Protein AF-A0A087UX35-F1 (afdb_monomer)

pLDDT: mean 81.78, std 17.43, range [49.03, 98.5]

Solvent-accessible surface area (backbone atoms only — not comparable to full-atom values): 5925 Å² total; per-residue (Å²): 121,78,64,58,59,55,54,59,58,55,63,69,67,74,71,79,74,83,78,82,82,79,84,81,78,85,71,74,98,65,78,88,73,80,42,65,48,52,88,84,39,57,36,26,33,43,31,26,46,74,97,76,64,46,75,75,50,73,51,74,39,100,36,42,60,55,94,76,37,40,72,36,85,71,48,74,43,74,93,76,29,27,36,36,14,27,51,37,70,72,72,87,125

Structure (mmCIF, N/CA/C/O backbone):
data_AF-A0A087UX35-F1
#
_entry.id   AF-A0A087UX35-F1
#
loop_
_atom_site.group_PDB
_atom_site.id
_atom_site.type_symbol
_atom_site.label_atom_id
_atom_site.label_alt_id
_atom_site.label_comp_id
_atom_site.label_asym_id
_atom_site.label_entity_id
_atom_site.label_seq_id
_atom_site.pdbx_PDB_ins_code
_atom_site.Cartn_x
_atom_site.Cartn_y
_atom_site.Cartn_z
_atom_site.occupancy
_atom_site.B_iso_or_equiv
_atom_site.auth_seq_id
_atom_site.auth_comp_id
_atom_site.auth_asym_id
_atom_site.auth_atom_id
_atom_sit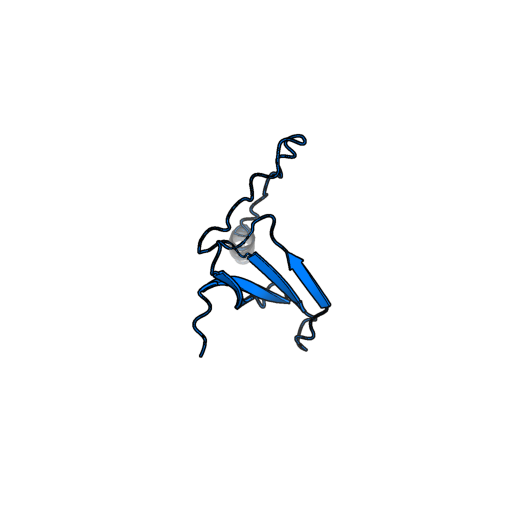e.pdbx_PDB_model_num
ATOM 1 N N . MET A 1 1 ? 1.393 35.363 -33.309 1.00 58.53 1 MET A N 1
ATOM 2 C CA . MET A 1 1 ? 0.104 35.285 -32.578 1.00 58.53 1 MET A CA 1
ATOM 3 C C . MET A 1 1 ? -0.532 33.892 -32.500 1.00 58.53 1 MET A C 1
ATOM 5 O O . MET A 1 1 ? -1.248 33.658 -31.542 1.00 58.53 1 MET A O 1
ATOM 9 N N . LYS A 1 2 ? -0.285 32.947 -33.424 1.00 56.31 2 LYS A N 1
ATOM 10 C CA . LYS A 1 2 ? -0.864 31.582 -33.353 1.00 56.31 2 LYS A CA 1
ATOM 11 C C . LYS A 1 2 ? -0.343 30.728 -32.185 1.00 56.31 2 LYS A C 1
ATOM 13 O O . LYS A 1 2 ? -1.105 29.993 -31.574 1.00 56.31 2 LYS A O 1
ATOM 18 N N . TYR A 1 3 ? 0.934 30.873 -31.835 1.00 66.75 3 TYR A N 1
ATOM 19 C CA . TYR A 1 3 ? 1.564 30.084 -30.769 1.00 66.75 3 TYR A CA 1
ATOM 20 C C . TYR A 1 3 ? 1.224 30.564 -29.351 1.00 66.75 3 TYR A C 1
ATOM 22 O O . TYR A 1 3 ? 1.373 29.810 -28.400 1.00 66.75 3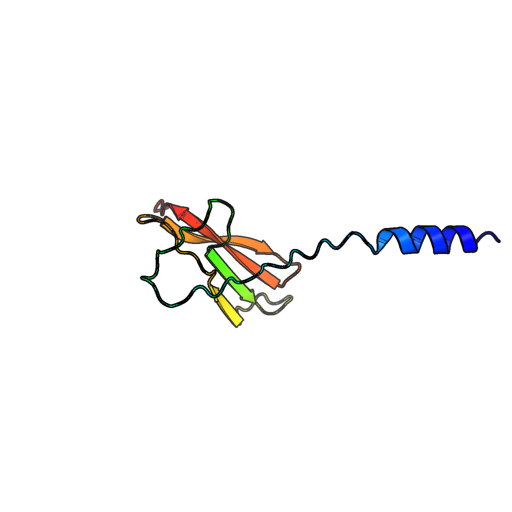 TYR A O 1
ATOM 30 N N . PHE A 1 4 ? 0.721 31.794 -29.203 1.00 67.62 4 PHE A N 1
ATOM 31 C CA . PHE A 1 4 ? 0.416 32.373 -27.890 1.00 67.62 4 PHE A CA 1
ATOM 32 C C . PHE A 1 4 ? -0.798 31.697 -27.232 1.00 67.62 4 PHE A C 1
ATOM 34 O O . PHE A 1 4 ? -0.771 31.417 -26.038 1.00 67.62 4 PHE A O 1
ATOM 41 N N . LEU A 1 5 ? -1.822 31.343 -28.021 1.00 63.94 5 LEU A N 1
ATOM 42 C CA . LEU A 1 5 ? -2.969 30.563 -27.537 1.00 63.94 5 LEU A CA 1
ATOM 43 C C . LEU A 1 5 ? -2.579 29.130 -27.146 1.00 63.94 5 LEU A C 1
ATOM 45 O O . LEU A 1 5 ? -3.090 28.604 -26.164 1.00 63.94 5 LEU A O 1
ATOM 49 N N . ALA A 1 6 ? -1.657 28.510 -27.888 1.00 63.59 6 ALA A N 1
ATOM 50 C CA . ALA A 1 6 ? -1.193 27.152 -27.601 1.00 63.59 6 ALA A CA 1
ATOM 51 C C . ALA A 1 6 ? -0.387 27.080 -26.291 1.00 63.59 6 ALA A C 1
ATOM 53 O O . ALA A 1 6 ? -0.526 26.122 -25.535 1.00 63.59 6 ALA A O 1
ATOM 54 N N . ILE A 1 7 ? 0.405 28.116 -25.992 1.00 70.19 7 ILE A N 1
ATOM 55 C CA . ILE A 1 7 ? 1.169 28.217 -24.739 1.00 70.19 7 ILE A CA 1
ATOM 56 C C . ILE A 1 7 ? 0.230 28.425 -23.537 1.00 70.19 7 ILE A C 1
ATOM 58 O O . ILE A 1 7 ? 0.431 27.803 -22.498 1.00 70.19 7 ILE A O 1
ATOM 62 N N . LEU A 1 8 ? -0.832 29.227 -23.685 1.00 66.44 8 LEU A N 1
ATOM 63 C CA . LEU A 1 8 ? -1.833 29.448 -22.629 1.00 66.44 8 LEU A CA 1
ATOM 64 C C . LEU A 1 8 ? -2.709 28.216 -22.341 1.00 66.44 8 LEU A C 1
ATOM 66 O O . LEU A 1 8 ? -3.155 28.028 -21.214 1.00 66.44 8 LEU A O 1
ATOM 70 N N . LEU A 1 9 ? -2.957 27.368 -23.340 1.00 65.00 9 LEU A N 1
ATOM 71 C CA . LEU A 1 9 ? -3.706 26.120 -23.154 1.00 65.00 9 LEU A CA 1
ATOM 72 C C . LEU A 1 9 ? -2.867 25.028 -22.474 1.00 65.00 9 LEU A C 1
ATOM 74 O O . LEU A 1 9 ? -3.412 24.226 -21.721 1.00 65.00 9 LEU A O 1
ATOM 78 N N . SER A 1 10 ? -1.551 25.003 -22.703 1.00 64.31 10 SER A N 1
ATOM 79 C CA . SER A 1 10 ? -0.654 24.007 -22.098 1.00 64.31 10 SER A CA 1
ATOM 80 C C . SER A 1 10 ? -0.433 24.249 -20.598 1.00 64.31 10 SER A C 1
ATOM 82 O O . SER A 1 10 ? -0.375 23.297 -19.819 1.00 64.31 10 SER A O 1
ATOM 84 N N . SER A 1 11 ? -0.404 25.513 -20.164 1.00 61.81 11 SER A N 1
ATOM 85 C CA . SER A 1 11 ? -0.219 25.869 -18.753 1.00 61.81 11 SER A CA 1
ATOM 86 C C . SER A 1 11 ? -1.410 25.500 -17.860 1.00 61.81 11 SER A C 1
ATOM 88 O O . SER A 1 11 ? -1.219 25.252 -16.671 1.00 61.81 11 SER A O 1
ATOM 90 N N . LEU A 1 12 ? -2.622 25.385 -18.415 1.00 60.44 12 LEU A N 1
ATOM 91 C CA . LEU A 1 12 ? -3.827 24.980 -17.676 1.00 60.44 12 LEU A CA 1
ATOM 92 C C . LEU A 1 12 ? -3.858 23.481 -17.318 1.00 60.44 12 LEU A C 1
ATOM 94 O O . LEU A 1 12 ? -4.595 23.082 -16.419 1.00 60.44 12 LEU A O 1
ATOM 98 N N . ILE A 1 13 ? -3.051 22.645 -17.979 1.00 59.25 13 ILE A N 1
ATOM 99 C CA . ILE A 1 13 ? -3.053 21.183 -17.783 1.00 59.25 13 ILE A CA 1
ATOM 100 C C . ILE A 1 13 ? -2.153 20.761 -16.602 1.00 59.25 13 ILE A C 1
ATOM 102 O O . ILE A 1 13 ? -2.334 19.687 -16.036 1.00 59.25 13 ILE A O 1
ATOM 106 N N . LEU A 1 14 ? -1.229 21.619 -16.157 1.00 54.75 14 LEU A N 1
ATOM 107 C CA . LEU A 1 14 ? -0.247 21.291 -15.111 1.00 54.75 14 LEU A CA 1
ATOM 108 C C . LEU A 1 14 ? -0.766 21.425 -13.663 1.00 54.75 14 LEU A C 1
ATOM 110 O O . LEU A 1 14 ? -0.016 21.147 -12.733 1.00 54.75 14 LEU A O 1
ATOM 114 N N . ILE A 1 15 ? -2.019 21.844 -13.450 1.00 58.31 15 ILE A N 1
ATOM 115 C CA . ILE A 1 15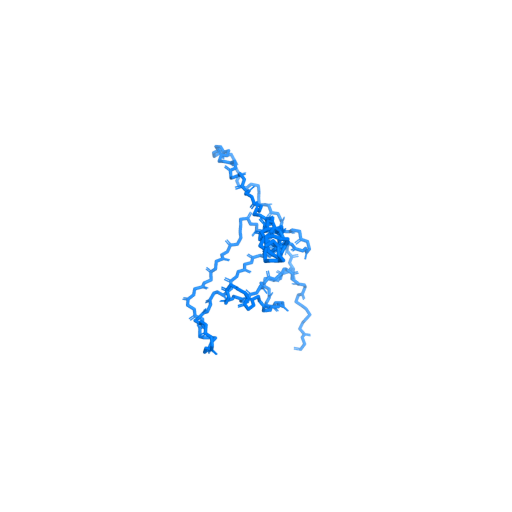 ? -2.517 22.264 -12.120 1.00 58.31 15 ILE A CA 1
ATOM 116 C C . ILE A 1 15 ? -3.383 21.184 -11.423 1.00 58.31 15 ILE A C 1
ATOM 118 O O . ILE A 1 15 ? -3.808 21.372 -10.292 1.00 58.31 15 ILE A O 1
ATOM 122 N N . HIS A 1 16 ? -3.627 20.017 -12.033 1.00 56.66 16 HIS A N 1
ATOM 123 C CA . HIS A 1 16 ? -4.513 18.980 -11.457 1.00 56.66 16 HIS A CA 1
ATOM 124 C C . HIS A 1 16 ? -3.853 17.997 -10.465 1.00 56.66 16 HIS A C 1
ATOM 126 O O . HIS A 1 16 ? -4.401 16.932 -10.183 1.00 56.66 16 HIS A O 1
ATOM 132 N N . SER A 1 17 ? -2.686 18.313 -9.909 1.00 60.59 17 SER A N 1
ATOM 133 C CA . SER A 1 17 ? -2.063 17.493 -8.865 1.00 60.59 17 SER A CA 1
ATOM 134 C C . SER A 1 17 ? -2.606 17.861 -7.477 1.00 60.59 17 SER A C 1
ATOM 136 O O . SER A 1 17 ? -2.012 18.649 -6.745 1.00 60.59 17 SER A O 1
ATOM 138 N N . ASP A 1 18 ? -3.732 17.258 -7.086 1.00 66.69 18 ASP A N 1
ATOM 139 C CA . ASP A 1 18 ? -4.261 17.357 -5.718 1.00 66.69 18 ASP A CA 1
ATOM 140 C C . ASP A 1 18 ? -3.331 16.643 -4.717 1.00 66.69 18 ASP A C 1
ATOM 142 O O . ASP A 1 18 ? -3.459 15.447 -4.439 1.00 66.69 18 ASP A O 1
ATOM 146 N N . ALA A 1 19 ? -2.387 17.378 -4.128 1.00 65.19 19 ALA A N 1
ATOM 147 C CA . ALA A 1 19 ? -1.600 16.893 -3.000 1.00 65.19 19 ALA A CA 1
ATOM 148 C C . ALA A 1 19 ? -2.433 16.971 -1.707 1.00 65.19 19 ALA A C 1
ATOM 150 O O . ALA A 1 19 ? -2.679 18.049 -1.164 1.00 65.19 19 ALA A O 1
ATOM 151 N N . ARG A 1 20 ? -2.861 15.822 -1.166 1.00 69.19 20 ARG A N 1
ATOM 152 C CA . ARG A 1 20 ? -3.543 15.775 0.139 1.00 69.19 20 ARG A CA 1
ATOM 153 C C . ARG A 1 20 ? -2.517 15.806 1.271 1.00 69.19 20 ARG A C 1
ATOM 155 O O . ARG A 1 20 ? -1.878 14.802 1.574 1.00 69.19 20 ARG A O 1
ATOM 162 N N . TYR A 1 21 ? -2.384 16.954 1.927 1.00 67.62 21 TYR A N 1
ATOM 163 C CA . TYR A 1 21 ? -1.607 17.083 3.160 1.00 67.62 21 TYR A CA 1
ATOM 164 C C . TYR A 1 21 ? -2.366 16.463 4.348 1.00 67.62 21 TYR A C 1
ATOM 166 O O . TYR A 1 21 ? -3.461 16.904 4.698 1.00 67.62 21 TYR A O 1
ATOM 174 N N . ILE A 1 22 ? -1.779 15.448 4.995 1.00 74.50 22 ILE A N 1
ATOM 175 C CA . ILE A 1 22 ? -2.321 14.839 6.219 1.00 74.50 22 ILE A CA 1
ATOM 176 C C . ILE A 1 22 ? -1.645 15.483 7.435 1.00 74.50 22 ILE A C 1
ATOM 178 O O . ILE A 1 22 ? -0.483 15.206 7.738 1.00 74.50 22 ILE A O 1
ATOM 182 N N . LYS A 1 23 ? -2.389 16.314 8.175 1.00 68.06 23 LYS A N 1
ATOM 183 C CA . LYS A 1 23 ? -1.950 16.867 9.465 1.00 68.06 23 LYS A CA 1
ATOM 184 C C . LYS A 1 23 ? -1.878 15.741 10.502 1.00 68.06 23 LYS A C 1
ATOM 186 O O . LYS A 1 23 ? -2.908 15.291 11.001 1.00 68.06 23 LYS A O 1
ATOM 191 N N . ARG A 1 24 ? -0.669 15.294 10.858 1.00 64.06 24 ARG A N 1
ATOM 192 C CA . ARG A 1 24 ? -0.468 14.397 12.007 1.00 64.06 24 ARG A CA 1
ATOM 193 C C . ARG A 1 24 ? -0.726 15.191 13.285 1.00 64.06 24 ARG A C 1
ATOM 195 O O . ARG A 1 24 ? 0.053 16.068 13.644 1.00 64.06 24 ARG A O 1
ATOM 202 N N . ASN A 1 25 ? -1.853 14.930 13.939 1.00 60.03 25 ASN A N 1
ATOM 203 C CA . ASN A 1 25 ? -2.122 15.464 15.266 1.00 60.03 25 ASN A CA 1
ATOM 204 C C . ASN A 1 25 ? -1.376 14.590 16.280 1.00 60.03 25 ASN A C 1
ATOM 206 O O . ASN A 1 25 ? -1.862 13.518 16.635 1.00 60.03 25 ASN A O 1
ATOM 210 N N . THR A 1 26 ? -0.186 15.021 16.696 1.00 57.97 26 THR A N 1
ATOM 211 C CA . THR A 1 26 ? 0.519 14.442 17.845 1.00 57.97 26 THR A CA 1
ATOM 212 C C . THR A 1 26 ? -0.259 14.823 19.100 1.00 57.97 26 THR A C 1
ATOM 214 O O . THR A 1 26 ? 0.058 15.807 19.761 1.00 57.97 26 THR A O 1
ATOM 217 N N . LYS A 1 27 ? -1.341 14.095 19.390 1.00 51.75 27 LYS A N 1
ATOM 218 C CA . LYS A 1 27 ? -1.959 14.152 20.711 1.00 51.75 27 LYS A CA 1
ATOM 219 C C . LYS A 1 27 ? -1.107 13.330 21.664 1.00 51.75 27 LYS A C 1
ATOM 221 O O . LYS A 1 27 ? -0.710 12.212 21.346 1.00 51.75 27 LYS A O 1
ATOM 226 N N . GLU A 1 28 ? -0.810 13.966 22.785 1.00 59.06 28 GLU A N 1
ATOM 227 C CA . GLU A 1 28 ? -0.044 13.479 23.920 1.00 59.06 28 GLU A CA 1
ATOM 228 C C . GLU A 1 28 ? -0.469 12.079 24.371 1.00 59.06 28 GLU A C 1
ATOM 230 O O . GLU A 1 28 ? -1.616 11.664 24.205 1.00 59.06 28 GLU A O 1
ATOM 235 N N . VAL A 1 29 ? 0.508 11.382 24.950 1.00 57.94 29 VAL A N 1
ATOM 236 C CA . VAL A 1 29 ? 0.459 10.040 25.533 1.00 57.94 29 VAL A CA 1
ATOM 237 C C . VAL A 1 29 ? -0.787 9.857 26.410 1.00 57.94 29 VAL A C 1
ATOM 239 O O . VAL A 1 29 ? -0.792 10.197 27.587 1.00 57.94 29 VAL A O 1
ATOM 242 N N . VAL A 1 30 ? -1.847 9.299 25.834 1.00 52.28 30 VAL A N 1
ATOM 243 C CA . VAL A 1 30 ? -3.027 8.783 26.535 1.00 52.28 30 VAL A CA 1
ATOM 244 C C . VAL A 1 30 ? -3.402 7.513 25.788 1.00 52.28 30 VAL A C 1
ATOM 246 O O . VAL A 1 30 ? -3.679 7.609 24.596 1.00 52.28 30 VAL A O 1
ATOM 249 N N . GLU A 1 31 ? -3.297 6.362 26.467 1.00 51.81 31 GLU A N 1
ATOM 250 C CA . GLU A 1 31 ? -3.572 4.985 26.008 1.00 51.81 31 GLU A CA 1
ATOM 251 C C . GLU A 1 31 ? -3.815 4.832 24.501 1.00 51.81 31 GLU A C 1
ATOM 253 O O . GLU A 1 31 ? -4.863 5.251 24.011 1.00 51.81 31 GLU A O 1
ATOM 258 N N . GLU A 1 32 ? -2.875 4.201 23.780 1.00 57.00 32 GLU A N 1
ATOM 259 C CA . GLU A 1 32 ? -2.969 3.895 22.345 1.00 57.00 32 GLU A CA 1
ATOM 260 C C . GLU A 1 32 ? -4.332 3.290 21.982 1.00 57.00 32 GLU A C 1
ATOM 262 O O . GLU A 1 32 ? -4.543 2.074 21.958 1.00 57.00 32 GLU A O 1
ATOM 267 N N . LYS A 1 33 ? -5.293 4.155 21.666 1.00 59.66 33 LYS A N 1
ATOM 268 C CA . LYS A 1 33 ? -6.589 3.749 21.161 1.00 59.66 33 LYS A CA 1
ATOM 269 C C . LYS A 1 33 ? -6.321 3.284 19.742 1.00 59.66 33 LYS A C 1
ATOM 271 O O . LYS A 1 33 ? -6.306 4.110 18.832 1.00 59.66 33 LYS A O 1
ATOM 276 N N . LYS A 1 34 ? -6.032 1.986 19.574 1.00 65.50 34 LYS A N 1
ATOM 277 C CA . LYS A 1 34 ? -5.779 1.353 18.272 1.00 65.50 34 LYS A CA 1
ATOM 278 C C . LYS A 1 34 ? -6.797 1.872 17.261 1.00 65.50 34 LYS A C 1
ATOM 280 O O . LYS A 1 34 ? -7.985 1.553 17.337 1.00 65.50 34 LYS A O 1
ATOM 285 N N . SER A 1 35 ? -6.335 2.711 16.342 1.00 88.81 35 SER A N 1
ATOM 286 C CA . SER A 1 35 ? -7.129 3.181 15.220 1.00 88.81 35 SER A CA 1
ATOM 287 C C . SER A 1 35 ? -7.273 2.009 14.259 1.00 88.81 35 SER A C 1
ATOM 289 O O . SER A 1 35 ? -6.290 1.513 13.717 1.00 88.81 35 SER A O 1
ATOM 291 N N . TRP A 1 36 ? -8.494 1.524 14.058 1.00 94.81 36 TRP A N 1
ATOM 292 C CA . TRP A 1 36 ? -8.741 0.518 13.028 1.00 94.81 36 TRP A CA 1
ATOM 293 C C . TRP A 1 36 ? -8.629 1.163 11.646 1.00 94.81 36 TRP A C 1
ATOM 295 O O . TRP A 1 36 ? -9.145 2.264 11.438 1.00 94.81 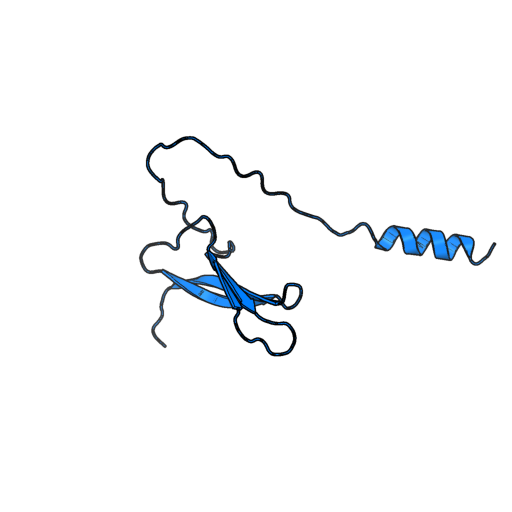36 TRP A O 1
ATOM 305 N N . CYS A 1 37 ? -7.980 0.489 10.698 1.00 95.12 37 CYS A N 1
ATOM 306 C CA . CYS A 1 37 ? -7.990 0.933 9.309 1.00 95.12 37 CYS A CA 1
ATOM 307 C C . CYS A 1 37 ? -9.427 0.873 8.757 1.00 95.12 37 CYS A C 1
ATOM 309 O O . CYS A 1 37 ? -10.204 -0.025 9.095 1.00 95.12 37 CYS A O 1
ATOM 311 N N . SER A 1 38 ? -9.800 1.838 7.911 1.00 92.19 38 SER A N 1
ATOM 312 C CA . SER A 1 38 ? -11.036 1.719 7.129 1.00 92.19 38 SER A CA 1
ATOM 313 C C . SER A 1 38 ? -10.860 0.677 6.020 1.00 92.19 38 SER A C 1
ATOM 315 O O . SER A 1 38 ? -9.734 0.315 5.681 1.00 92.19 38 SER A O 1
ATOM 317 N N . THR A 1 39 ? -11.958 0.228 5.413 1.00 88.12 39 THR A N 1
ATOM 318 C CA . THR A 1 39 ? -11.939 -0.778 4.336 1.00 88.12 39 THR A CA 1
ATOM 319 C C . THR A 1 39 ? -11.097 -0.369 3.126 1.00 88.12 39 THR A C 1
ATOM 321 O O . THR A 1 39 ? -10.555 -1.231 2.443 1.00 88.12 39 THR A O 1
ATOM 324 N N . THR A 1 40 ? -10.963 0.933 2.862 1.00 91.19 40 THR A N 1
ATOM 325 C CA . THR A 1 40 ? -10.180 1.471 1.739 1.00 91.19 40 THR A CA 1
ATOM 326 C C . THR A 1 40 ? -8.874 2.123 2.180 1.00 91.19 40 THR A C 1
ATOM 328 O O . THR A 1 40 ? -8.127 2.615 1.339 1.00 91.19 40 THR A O 1
ATOM 331 N N . THR A 1 41 ? -8.593 2.187 3.485 1.00 95.94 41 THR A N 1
ATOM 332 C CA . THR A 1 41 ? -7.330 2.731 3.993 1.00 95.94 41 THR A CA 1
ATOM 333 C C . THR A 1 41 ? -6.263 1.645 3.920 1.00 95.94 41 THR A C 1
ATOM 335 O O . THR A 1 41 ? -6.428 0.608 4.564 1.00 95.94 41 THR A O 1
ATOM 338 N N . PRO A 1 42 ? -5.142 1.877 3.216 1.00 97.56 42 PRO A N 1
ATOM 339 C CA . PRO A 1 42 ? -4.037 0.936 3.225 1.00 97.56 42 PRO A CA 1
ATOM 340 C C . PRO A 1 42 ? -3.505 0.713 4.632 1.00 97.56 42 PRO A C 1
ATOM 342 O O . PRO A 1 42 ? -3.215 1.672 5.345 1.00 97.56 42 PRO A O 1
ATOM 345 N N . CYS A 1 43 ? -3.369 -0.549 5.025 1.00 97.62 43 CYS A N 1
ATOM 346 C CA . CYS A 1 43 ? -2.730 -0.939 6.280 1.00 97.62 43 CYS A CA 1
ATOM 347 C C . CYS A 1 43 ? -1.198 -0.918 6.163 1.00 97.62 43 CYS A C 1
ATOM 349 O O . CYS A 1 43 ? -0.496 -0.780 7.166 1.00 97.62 43 CYS A O 1
ATOM 351 N N . GLY A 1 44 ? -0.671 -0.974 4.938 1.00 97.88 44 GLY A N 1
ATOM 352 C CA . GLY A 1 44 ? 0.736 -0.727 4.668 1.00 97.88 44 GLY A CA 1
ATOM 353 C C . GLY A 1 44 ? 1.082 -0.740 3.185 1.00 97.88 44 GLY A C 1
ATOM 354 O O . GLY A 1 44 ? 0.216 -0.909 2.324 1.00 97.88 44 GLY A O 1
ATOM 355 N N . TRP A 1 45 ? 2.368 -0.541 2.915 1.00 98.44 45 TRP A N 1
ATOM 356 C CA . TRP A 1 45 ? 2.930 -0.423 1.576 1.00 98.44 45 TRP A CA 1
ATOM 357 C C . TRP A 1 45 ? 4.260 -1.164 1.505 1.00 98.44 45 TRP A C 1
ATOM 359 O O . TRP A 1 45 ? 5.134 -0.924 2.330 1.00 98.44 45 TRP A O 1
ATOM 369 N N . GLU A 1 46 ? 4.439 -2.034 0.519 1.00 98.50 46 GLU A N 1
ATOM 370 C CA . GLU A 1 46 ? 5.739 -2.645 0.217 1.00 98.50 46 GLU A CA 1
ATOM 371 C C . GLU A 1 46 ? 6.366 -1.876 -0.938 1.00 98.50 46 GLU A C 1
ATOM 373 O O . GLU A 1 46 ? 5.972 -2.048 -2.093 1.00 98.50 46 GLU A O 1
ATOM 378 N N . VAL A 1 47 ? 7.306 -0.996 -0.607 1.00 98.38 47 VAL A N 1
ATOM 379 C CA . VAL A 1 47 ? 8.029 -0.187 -1.585 1.00 98.38 47 VAL A CA 1
ATOM 380 C C . VAL A 1 47 ? 9.098 -1.050 -2.237 1.00 98.38 47 VAL A C 1
ATOM 382 O O . VAL A 1 47 ? 9.793 -1.815 -1.562 1.00 98.38 47 VAL A O 1
ATOM 385 N N . TYR A 1 48 ? 9.222 -0.935 -3.553 1.00 98.44 48 TYR A N 1
ATOM 386 C CA . TYR A 1 48 ? 10.135 -1.730 -4.355 1.00 98.44 48 TYR A CA 1
ATOM 387 C C . TYR A 1 48 ? 10.941 -0.865 -5.328 1.00 98.44 48 TYR A C 1
ATOM 389 O O . TYR A 1 48 ? 10.543 0.236 -5.707 1.00 98.44 48 TYR A O 1
ATOM 397 N N . LYS A 1 49 ? 12.066 -1.404 -5.806 1.00 97.75 49 LYS A N 1
ATOM 398 C CA . LYS A 1 49 ? 12.851 -0.775 -6.873 1.00 97.75 49 LYS A CA 1
ATOM 399 C C . LYS A 1 49 ? 12.049 -0.718 -8.178 1.00 97.75 49 LYS A C 1
ATOM 401 O O . LYS A 1 49 ? 11.568 -1.773 -8.617 1.00 97.75 49 LYS A O 1
ATOM 406 N N . PRO A 1 50 ? 11.958 0.450 -8.843 1.00 95.00 50 PRO A N 1
ATOM 407 C CA . PRO A 1 50 ? 11.289 0.570 -10.134 1.00 95.00 50 PRO A CA 1
ATOM 408 C C . PRO A 1 50 ? 11.798 -0.465 -11.150 1.00 95.00 50 PRO A C 1
ATOM 410 O O . PRO A 1 50 ? 12.963 -0.866 -11.111 1.00 95.00 50 PRO A O 1
ATOM 413 N N . TYR A 1 51 ? 10.930 -0.882 -12.076 1.00 92.06 51 TYR A N 1
ATOM 414 C CA . TYR A 1 51 ? 11.170 -1.875 -13.144 1.00 92.06 51 TYR A CA 1
ATOM 415 C C . TYR A 1 51 ? 11.396 -3.322 -12.684 1.00 92.06 51 TYR A C 1
ATOM 417 O O . TYR A 1 51 ? 10.749 -4.227 -13.204 1.00 92.06 51 TYR A O 1
ATOM 425 N N . VAL A 1 52 ? 12.277 -3.556 -11.709 1.00 95.06 52 VAL A N 1
ATOM 426 C CA . VAL A 1 52 ? 12.629 -4.908 -11.233 1.00 95.06 52 VAL A CA 1
ATOM 427 C C . VAL A 1 52 ? 11.688 -5.432 -10.144 1.00 95.06 52 VAL A C 1
ATOM 429 O O . VAL A 1 52 ? 11.684 -6.628 -9.865 1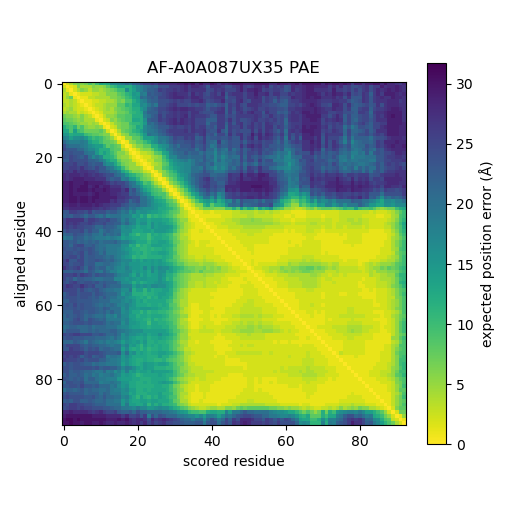.00 95.06 52 VAL A O 1
ATOM 432 N N . LYS A 1 53 ? 10.891 -4.547 -9.523 1.00 94.88 53 LYS A N 1
ATOM 433 C CA . LYS A 1 53 ? 9.949 -4.845 -8.428 1.00 94.88 53 LYS A CA 1
ATOM 434 C C . LYS A 1 53 ? 10.567 -5.613 -7.251 1.00 94.88 53 LYS A C 1
ATOM 436 O O . LYS A 1 53 ? 9.877 -6.353 -6.553 1.00 94.88 53 LYS A O 1
ATOM 441 N N . THR A 1 54 ? 11.864 -5.424 -7.014 1.00 97.62 54 THR A N 1
ATOM 442 C CA . THR A 1 54 ? 12.570 -5.955 -5.841 1.00 97.62 54 THR A CA 1
ATOM 443 C C . THR A 1 54 ? 12.147 -5.168 -4.598 1.00 97.62 54 THR A C 1
ATOM 445 O O . THR A 1 54 ? 12.398 -3.961 -4.579 1.00 97.62 54 THR A O 1
ATOM 448 N N . PRO A 1 55 ? 11.539 -5.799 -3.575 1.00 97.12 55 PRO A N 1
ATOM 449 C CA . PRO A 1 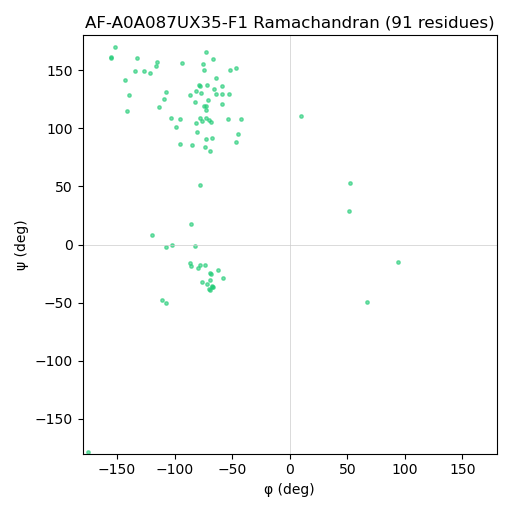55 ? 11.149 -5.110 -2.346 1.00 97.12 55 PRO A CA 1
ATOM 450 C C . PRO A 1 55 ? 12.356 -4.475 -1.650 1.00 97.12 55 PRO A C 1
ATOM 452 O O . PRO A 1 55 ? 13.404 -5.108 -1.526 1.00 97.12 55 PRO A O 1
ATOM 455 N N . GLU A 1 56 ? 12.202 -3.239 -1.184 1.00 97.56 56 GLU A N 1
ATOM 456 C CA . GLU A 1 56 ? 13.218 -2.530 -0.401 1.00 97.56 56 GLU A CA 1
ATOM 457 C C . GLU A 1 56 ? 12.802 -2.415 1.063 1.00 97.56 56 GLU A C 1
ATOM 459 O O . GLU A 1 56 ? 13.572 -2.766 1.955 1.00 97.56 56 GLU A O 1
ATOM 464 N N . TYR A 1 57 ? 11.580 -1.948 1.323 1.00 97.81 57 TYR A N 1
ATOM 465 C CA . TYR A 1 57 ? 11.072 -1.790 2.683 1.00 97.81 57 TYR A CA 1
ATOM 466 C C . TYR A 1 57 ? 9.544 -1.825 2.741 1.00 97.81 57 TYR A C 1
ATOM 468 O O . TYR A 1 57 ? 8.849 -1.611 1.747 1.00 97.81 57 TYR A O 1
ATOM 476 N N . PHE A 1 58 ? 9.020 -2.071 3.943 1.00 98.06 58 PHE A N 1
ATOM 477 C CA . PHE A 1 58 ? 7.591 -2.025 4.229 1.00 98.06 58 PHE A CA 1
ATOM 478 C C . PHE A 1 58 ? 7.258 -0.811 5.101 1.00 98.06 58 PHE A C 1
ATOM 480 O O . PHE A 1 58 ? 7.814 -0.644 6.187 1.00 98.06 58 PHE A O 1
ATOM 487 N N . LEU A 1 59 ? 6.331 0.025 4.643 1.00 97.75 59 LEU A N 1
ATOM 488 C CA . LEU A 1 59 ? 5.829 1.186 5.364 1.00 97.75 59 LEU A CA 1
ATOM 489 C C . LEU A 1 59 ? 4.454 0.875 5.959 1.00 97.75 59 LEU A C 1
ATOM 491 O O . LEU A 1 59 ? 3.457 0.778 5.243 1.00 97.75 59 LEU A O 1
ATOM 495 N N . LYS A 1 60 ? 4.396 0.745 7.285 1.00 96.69 60 LYS A N 1
ATOM 496 C CA . LYS A 1 60 ? 3.151 0.505 8.021 1.00 96.69 60 LYS A CA 1
ATOM 497 C C . LYS A 1 60 ? 2.347 1.800 8.187 1.00 96.69 60 LYS A C 1
ATOM 499 O O . LYS A 1 60 ? 2.906 2.841 8.534 1.00 96.69 60 LYS A O 1
ATOM 504 N N . SER A 1 61 ? 1.033 1.728 7.987 1.00 95.62 61 SER A N 1
ATOM 505 C CA . SER A 1 61 ? 0.124 2.844 8.270 1.00 95.62 61 SER A CA 1
ATOM 506 C C . SER A 1 61 ? -0.122 3.014 9.778 1.00 95.62 61 SER A C 1
ATOM 508 O O . SER A 1 61 ? -0.028 2.045 10.528 1.00 95.62 61 SER A O 1
ATOM 510 N N . PRO A 1 62 ? -0.496 4.217 10.257 1.00 94.12 62 PRO A N 1
ATOM 511 C CA . PRO A 1 62 ? -0.845 4.463 11.661 1.00 94.12 62 PRO A CA 1
ATOM 512 C C . PRO A 1 62 ? -2.273 3.973 11.988 1.00 94.12 62 PRO A C 1
ATOM 514 O O . PRO A 1 62 ? -3.118 4.725 12.479 1.00 94.12 62 PRO A 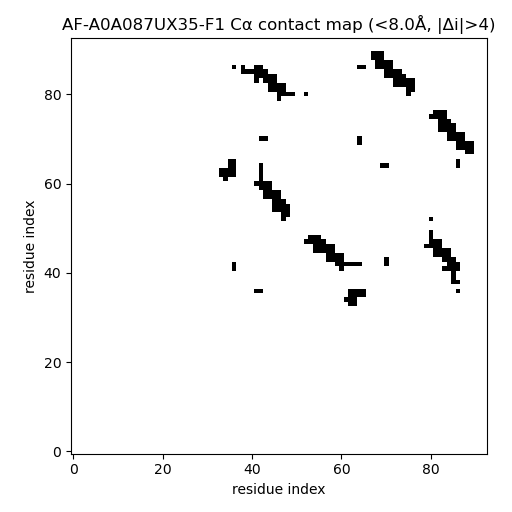O 1
ATOM 517 N N . CYS A 1 63 ? -2.562 2.723 11.634 1.00 94.81 63 CYS A N 1
ATOM 518 C CA . CYS A 1 63 ? -3.788 2.001 11.942 1.00 94.81 63 CYS A CA 1
ATOM 519 C C . CYS A 1 63 ? -3.520 0.487 11.935 1.00 94.81 63 CYS A C 1
ATOM 521 O O . CYS A 1 63 ? -2.534 0.023 11.364 1.00 94.81 63 CYS A O 1
ATOM 523 N N . GLU A 1 64 ? -4.401 -0.286 12.564 1.00 95.38 64 GLU A N 1
ATOM 524 C CA . GLU A 1 64 ? -4.333 -1.750 12.608 1.00 95.38 64 GLU A CA 1
ATOM 525 C C . GLU A 1 64 ? -5.543 -2.375 11.904 1.00 95.38 64 GLU A C 1
ATOM 527 O O . GLU A 1 64 ? -6.627 -1.787 11.859 1.00 95.38 64 GLU A O 1
ATOM 532 N N . CYS A 1 65 ? -5.384 -3.593 11.385 1.00 95.25 65 CYS A N 1
ATOM 533 C CA . CYS A 1 65 ? -6.520 -4.394 10.921 1.00 95.25 65 CYS A CA 1
ATOM 534 C C . CYS A 1 65 ? -7.307 -4.957 12.106 1.00 95.25 65 CYS A C 1
ATOM 536 O O . CYS A 1 65 ? -6.732 -5.212 13.168 1.00 95.25 65 CYS A O 1
ATOM 538 N N . ARG A 1 66 ? -8.619 -5.161 11.936 1.00 94.12 66 ARG A N 1
ATOM 539 C CA . ARG A 1 66 ? -9.477 -5.680 13.010 1.00 94.12 66 ARG A CA 1
ATOM 540 C C . ARG A 1 66 ? -9.102 -7.128 13.357 1.00 94.12 66 ARG A C 1
ATOM 542 O O . ARG A 1 66 ? -8.508 -7.826 12.534 1.00 94.12 66 ARG A O 1
ATOM 549 N N . PRO A 1 67 ? -9.460 -7.626 14.555 1.00 92.12 67 PRO A N 1
ATOM 550 C CA . PRO A 1 67 ? -9.282 -9.039 14.879 1.00 92.12 67 PRO A CA 1
ATOM 551 C C . PRO A 1 67 ? -9.932 -9.940 13.814 1.00 92.12 67 PRO A C 1
ATOM 553 O O . PRO A 1 67 ? -11.091 -9.737 13.466 1.00 92.12 67 PRO A O 1
ATOM 556 N N . GLY A 1 68 ? -9.183 -10.919 13.299 1.00 91.19 68 GLY A N 1
ATOM 557 C CA . GLY A 1 68 ? -9.623 -11.820 12.219 1.00 91.19 68 GLY A CA 1
ATOM 558 C C . GLY A 1 68 ? -9.216 -11.378 10.806 1.00 91.19 68 GLY A C 1
ATOM 559 O O . GLY A 1 68 ? -9.196 -12.197 9.885 1.00 91.19 68 GLY A O 1
ATOM 560 N N . GLU A 1 69 ? -8.803 -10.124 10.641 1.00 94.31 69 GLU A N 1
ATOM 561 C CA . GLU A 1 69 ? -8.252 -9.613 9.390 1.00 94.31 69 GLU A CA 1
ATOM 562 C C . GLU A 1 69 ? -6.720 -9.707 9.380 1.00 94.31 69 GLU A C 1
ATOM 564 O O . GLU A 1 69 ? -6.053 -9.712 10.418 1.00 94.31 69 GLU A O 1
ATOM 569 N N . ARG A 1 70 ? -6.140 -9.752 8.181 1.00 95.06 70 ARG A N 1
ATOM 570 C CA . ARG A 1 70 ? -4.702 -9.584 7.959 1.00 95.06 70 ARG A CA 1
ATOM 571 C C . ARG A 1 70 ? -4.459 -8.496 6.926 1.00 95.06 70 ARG A C 1
ATOM 573 O O . ARG A 1 70 ? -5.253 -8.309 6.010 1.00 95.06 70 ARG A O 1
ATOM 580 N N . CYS A 1 71 ? -3.333 -7.809 7.075 1.00 96.56 71 CYS A N 1
ATOM 581 C CA . CYS A 1 71 ? -2.858 -6.839 6.101 1.00 96.56 71 CYS A CA 1
ATOM 582 C C . CYS A 1 71 ? -2.268 -7.593 4.903 1.00 96.56 71 CYS A C 1
ATOM 584 O O . CYS A 1 71 ? -1.211 -8.209 5.027 1.00 96.56 71 CYS A O 1
ATOM 586 N N . GLN A 1 72 ? -2.976 -7.612 3.775 1.00 96.06 72 GLN A N 1
ATOM 587 C CA . GLN A 1 72 ? -2.634 -8.421 2.604 1.00 96.06 72 GLN A CA 1
ATOM 588 C C . GLN A 1 72 ? -2.431 -7.552 1.369 1.00 96.06 72 GLN A C 1
ATOM 590 O O . GLN A 1 72 ? -3.099 -6.533 1.197 1.00 96.06 72 GLN A O 1
ATOM 595 N N . LYS A 1 73 ? -1.520 -7.990 0.495 1.00 96.19 73 LYS A N 1
ATOM 596 C CA . LYS A 1 73 ? -1.242 -7.346 -0.789 1.00 96.19 73 LYS A CA 1
ATOM 597 C C . LYS A 1 73 ? -2.521 -7.324 -1.626 1.00 96.19 73 LYS A C 1
ATOM 599 O O . LYS A 1 73 ? -3.087 -8.375 -1.906 1.00 96.19 73 LYS A O 1
ATOM 604 N N . ASN A 1 74 ? -2.966 -6.132 -2.006 1.00 96.56 74 ASN A N 1
ATOM 605 C CA . ASN A 1 74 ? -4.215 -5.920 -2.731 1.00 96.56 74 ASN A CA 1
ATOM 606 C C . ASN A 1 74 ? -3.971 -5.468 -4.175 1.00 96.56 74 ASN A C 1
ATOM 608 O O . ASN A 1 74 ? -4.581 -5.989 -5.102 1.00 96.56 74 ASN A O 1
ATOM 612 N N . SER A 1 75 ? -3.101 -4.478 -4.370 1.00 97.00 75 SER A N 1
ATOM 613 C CA . SER A 1 75 ? -2.882 -3.848 -5.676 1.00 97.00 75 SER A CA 1
ATOM 614 C C . SER A 1 75 ? -1.468 -3.296 -5.802 1.00 97.00 75 SER A C 1
ATOM 616 O O . SER A 1 75 ? -0.723 -3.238 -4.827 1.00 97.00 75 SER A O 1
ATOM 618 N N . ASP A 1 76 ? -1.096 -2.897 -7.013 1.00 97.44 76 ASP A N 1
ATOM 619 C CA . ASP A 1 76 ? 0.202 -2.310 -7.329 1.00 97.44 76 ASP A CA 1
ATOM 620 C C . ASP A 1 76 ? 0.021 -0.847 -7.753 1.00 97.44 76 ASP A C 1
ATOM 622 O O . ASP A 1 76 ? -0.666 -0.571 -8.737 1.00 97.44 76 ASP A O 1
ATOM 626 N N . ASP A 1 77 ? 0.607 0.081 -6.997 1.00 97.12 77 ASP A N 1
ATOM 627 C CA . ASP A 1 77 ? 0.690 1.493 -7.357 1.00 97.12 77 ASP A CA 1
ATOM 628 C C . ASP A 1 77 ? 2.039 1.763 -8.031 1.00 97.12 77 ASP A C 1
ATOM 630 O O . ASP A 1 77 ? 3.043 2.144 -7.418 1.00 97.12 77 ASP A O 1
ATOM 634 N N . ILE A 1 78 ? 2.047 1.546 -9.346 1.00 97.06 78 ILE A N 1
ATOM 635 C CA . ILE A 1 78 ? 3.230 1.706 -10.193 1.00 97.06 78 ILE A CA 1
ATOM 636 C C . ILE A 1 78 ? 3.753 3.147 -10.219 1.00 97.06 78 ILE A C 1
ATOM 638 O O . ILE A 1 78 ? 4.928 3.354 -10.518 1.00 97.06 78 ILE A O 1
ATOM 642 N N . SER A 1 79 ? 2.908 4.138 -9.904 1.00 97.06 79 SER A N 1
ATOM 643 C CA . SER A 1 79 ? 3.294 5.553 -9.936 1.00 97.06 79 SER A CA 1
ATOM 644 C C . SER A 1 79 ? 4.302 5.900 -8.839 1.00 97.06 79 SER A C 1
ATOM 646 O O . SER A 1 79 ? 5.119 6.802 -9.013 1.00 97.06 79 SER A O 1
ATOM 648 N N . ILE A 1 80 ? 4.290 5.127 -7.748 1.00 96.62 80 ILE A N 1
ATOM 649 C CA . ILE A 1 80 ? 5.198 5.266 -6.604 1.00 96.62 80 ILE A CA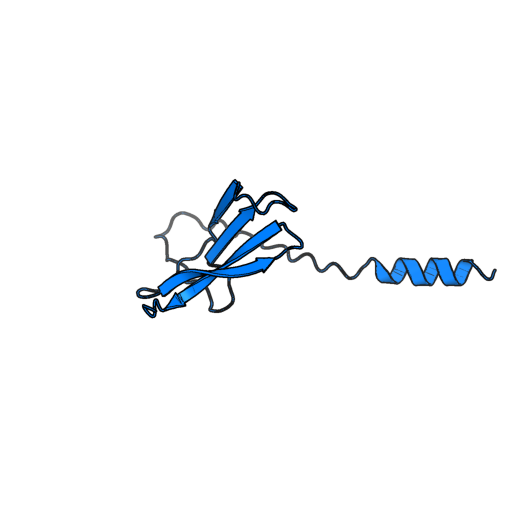 1
ATOM 650 C C . ILE A 1 80 ? 6.055 4.017 -6.364 1.00 96.62 80 ILE A C 1
ATOM 652 O O . ILE A 1 80 ? 6.763 3.948 -5.363 1.00 96.62 80 ILE A O 1
ATOM 656 N N . SER A 1 81 ? 6.010 3.039 -7.276 1.00 98.06 81 SER A N 1
ATOM 657 C CA . SER A 1 81 ? 6.731 1.764 -7.159 1.00 98.06 81 SER A CA 1
ATOM 658 C C . SER A 1 81 ? 6.467 1.051 -5.824 1.00 98.06 81 SER A C 1
ATOM 660 O O . SER A 1 81 ? 7.396 0.702 -5.094 1.00 98.06 81 SER A O 1
ATOM 662 N N . ALA A 1 82 ? 5.189 0.856 -5.480 1.00 98.38 82 ALA A N 1
ATOM 663 C CA . ALA A 1 82 ? 4.814 0.188 -4.238 1.00 98.38 82 ALA A CA 1
ATOM 664 C C . ALA A 1 82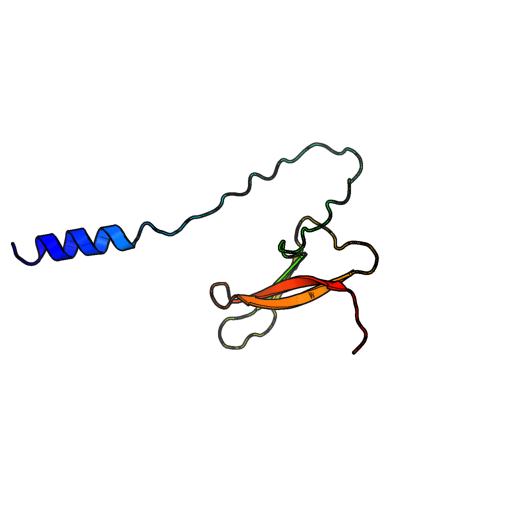 ? 3.583 -0.712 -4.385 1.00 98.38 82 ALA A C 1
ATOM 666 O O . ALA A 1 82 ? 2.592 -0.350 -5.016 1.00 98.38 82 ALA A O 1
ATOM 667 N N . TYR A 1 83 ? 3.600 -1.864 -3.713 1.00 98.44 83 TYR A N 1
ATOM 668 C CA . TYR A 1 83 ? 2.389 -2.658 -3.523 1.00 98.44 83 TYR A CA 1
ATOM 669 C C . TYR A 1 83 ? 1.570 -2.109 -2.358 1.00 98.44 83 TYR A C 1
ATOM 671 O O . TYR A 1 83 ? 2.089 -1.912 -1.258 1.00 98.44 83 TYR A O 1
ATOM 679 N N . VAL A 1 84 ? 0.273 -1.932 -2.585 1.00 98.12 84 VAL A N 1
ATOM 680 C CA . VAL A 1 84 ? -0.708 -1.487 -1.594 1.00 98.12 84 VAL A CA 1
ATOM 681 C C . VAL A 1 84 ? -1.239 -2.692 -0.833 1.00 98.12 84 VAL A C 1
ATOM 683 O O . VAL A 1 84 ? -1.704 -3.658 -1.446 1.00 98.12 84 VAL A O 1
ATOM 686 N N . TYR A 1 85 ? -1.214 -2.632 0.496 1.00 98.06 85 TYR A N 1
ATOM 687 C CA . TYR A 1 85 ? -1.793 -3.659 1.353 1.00 98.06 85 TYR A CA 1
ATOM 688 C C . TYR A 1 85 ? -3.075 -3.140 2.011 1.00 98.06 85 TYR A C 1
ATOM 690 O O . TYR A 1 85 ? -3.077 -2.055 2.596 1.00 98.06 85 TYR A O 1
ATOM 698 N N . LEU A 1 86 ? -4.156 -3.922 1.944 1.00 97.06 86 LEU A N 1
ATOM 699 C CA . LEU A 1 86 ? -5.438 -3.647 2.606 1.00 97.06 86 LEU A CA 1
ATOM 700 C C . LEU A 1 86 ? -5.740 -4.719 3.660 1.00 97.06 86 LEU A C 1
ATOM 702 O O . LEU A 1 86 ? -5.240 -5.843 3.590 1.00 97.06 86 LEU A O 1
ATOM 706 N N . CYS A 1 87 ? -6.579 -4.379 4.637 1.00 96.50 87 CYS A N 1
ATOM 707 C CA . CYS A 1 87 ? -7.100 -5.366 5.576 1.00 96.50 87 CYS A CA 1
ATOM 708 C C . CYS A 1 87 ? -8.099 -6.279 4.862 1.00 96.50 87 CYS A C 1
ATOM 710 O O . CYS A 1 87 ? -9.075 -5.806 4.281 1.00 96.50 87 CYS A O 1
ATOM 712 N N . SER A 1 88 ? -7.861 -7.588 4.908 1.00 94.19 88 SER A N 1
ATOM 713 C CA . SER A 1 88 ? -8.779 -8.588 4.371 1.00 94.19 88 SER A CA 1
ATOM 714 C C . SER A 1 88 ? -8.970 -9.733 5.362 1.00 94.19 88 SER A C 1
ATOM 716 O O . SER A 1 88 ? -8.073 -10.075 6.141 1.00 94.19 88 SER A O 1
ATOM 718 N N . ASN A 1 89 ? -10.155 -10.342 5.336 1.00 91.19 89 ASN A N 1
ATOM 719 C CA . ASN A 1 89 ? -10.396 -11.583 6.061 1.00 91.19 89 ASN A CA 1
ATOM 720 C C . ASN A 1 89 ? -9.533 -12.688 5.454 1.00 91.19 89 ASN A C 1
ATOM 722 O O . ASN A 1 89 ? -9.515 -12.881 4.238 1.00 91.19 89 ASN A O 1
ATOM 726 N N . VAL A 1 90 ? -8.862 -13.460 6.302 1.00 71.62 90 VAL A N 1
ATOM 727 C CA . VAL A 1 90 ? -8.112 -14.636 5.858 1.00 71.62 90 VAL A CA 1
ATOM 728 C C . VAL A 1 90 ? -9.109 -15.733 5.507 1.00 71.62 90 VAL A C 1
ATOM 730 O O . VAL A 1 90 ? -9.398 -16.606 6.319 1.00 71.62 90 VAL A O 1
ATOM 733 N N . LYS A 1 91 ? -9.658 -15.712 4.294 1.00 62.53 91 LYS A N 1
ATOM 734 C CA . LYS A 1 91 ? -10.144 -16.961 3.715 1.00 62.53 91 LYS A CA 1
ATOM 735 C C . LYS A 1 91 ? -8.895 -17.744 3.330 1.00 62.53 91 LYS A C 1
ATOM 737 O O . LYS A 1 91 ? -8.164 -17.317 2.443 1.00 62.53 91 LYS A O 1
ATOM 742 N N . GLN A 1 92 ? -8.609 -18.817 4.069 1.00 49.91 92 GLN A N 1
ATOM 743 C CA . GLN A 1 92 ? -7.704 -19.861 3.591 1.00 49.91 92 GLN A CA 1
ATOM 744 C C . GLN A 1 92 ? -8.247 -20.309 2.231 1.00 49.91 92 GLN A C 1
ATOM 746 O O . GLN A 1 92 ? -9.337 -20.877 2.168 1.00 49.91 92 GLN A O 1
ATOM 751 N N . LEU A 1 93 ? -7.545 -19.936 1.165 1.00 49.03 93 LEU A N 1
ATOM 752 C CA . LEU A 1 93 ? -7.629 -20.615 -0.121 1.00 49.03 93 LEU A CA 1
ATOM 753 C C . LEU A 1 93 ? -6.693 -21.820 -0.066 1.00 49.03 93 LEU A C 1
ATOM 755 O O . LEU A 1 93 ? -5.583 -21.654 0.494 1.00 49.03 93 LEU A O 1
#

Sequence (93 aa):
MKYFLAILLSSLILIHSDARYIKRNTKEVVEEKKSWCSTTTPCGWEVYKPYVKTPEYFLKSPCECRPGERCQKNSDDISISAYVYLCSNVKQL

Radius of gyration: 19.82 Å; Cα contacts (8 Å, |Δi|>4): 123; chains: 1; bounding box: 25×56×60 Å

Foldseek 3Di:
DVVVVVVVVVVVVPPPPPDDDDDPDPDDDDPCPAAAADQPGFQKKFAADQPVLHTDDIGGDSHDHDPQWDFAFDAADNVRRITTTGTDHPPPD

Secondary structure (DSSP, 8-state):
-HHHHHHHHHHGGGG-------------SS-----BPPTTS-SEEEEE-TTT--EEEEEE-SSBPPTTEEEEEEEEETTTTEEEEEEEE----

Nearest PDB structures (foldseek):
  8g2d-assembly1_16  TM=3.303E-01  e=1.938E+00  Thermus thermophilus HB8
  8p7x-assembly1_z  TM=3.142E-01  e=1.938E+00  Mycoplasmoides pneumoniae M129
  7pib-assembly1_z  TM=3.026E-01  e=3.422E+00  Mycoplasmoides pneumoniae M129
  7pio-assembly1_z  TM=3.178E-01  e=4.407E+00  Mycoplasmoides pneumoniae M129

Organism: Stegodyphus mimosarum (NCBI:txid407821)

Mean predicted aligned error: 13.08 Å